Protein AF-A0A359CDE8-F1 (afdb_monomer)

Radius of gyration: 11.23 Å; Cα contacts (8 Å, |Δi|>4): 81; chains: 1; bounding box: 26×24×25 Å

Structure (mmCIF, N/CA/C/O backbone):
data_AF-A0A359CDE8-F1
#
_entry.id   AF-A0A359CDE8-F1
#
loop_
_atom_site.group_PDB
_atom_site.id
_atom_site.type_symbol
_atom_site.label_atom_id
_atom_site.label_alt_id
_atom_site.label_comp_id
_atom_site.label_asym_id
_atom_site.label_entity_id
_atom_site.label_seq_id
_atom_site.pdbx_PDB_ins_code
_atom_site.Cartn_x
_atom_site.Cartn_y
_atom_site.Cartn_z
_atom_site.occupancy
_atom_site.B_iso_or_equiv
_atom_site.auth_seq_id
_atom_site.auth_comp_id
_atom_site.auth_asym_id
_atom_site.auth_atom_id
_atom_site.pdbx_PDB_model_num
ATOM 1 N N . MET A 1 1 ? 7.413 6.372 -10.694 1.00 76.81 1 MET A N 1
ATOM 2 C CA . MET A 1 1 ? 7.504 6.627 -9.239 1.00 76.81 1 MET A CA 1
ATOM 3 C C . MET A 1 1 ? 6.262 7.405 -8.828 1.00 76.81 1 MET A C 1
ATOM 5 O O . MET A 1 1 ? 5.949 8.366 -9.519 1.00 76.81 1 MET A O 1
ATOM 9 N N . ILE A 1 2 ? 5.536 6.967 -7.792 1.00 90.50 2 ILE A N 1
ATOM 10 C CA . ILE A 1 2 ? 4.330 7.648 -7.280 1.00 90.50 2 ILE A CA 1
ATOM 11 C C . ILE A 1 2 ? 4.752 8.613 -6.165 1.00 90.50 2 ILE A C 1
ATOM 13 O O . ILE A 1 2 ? 5.533 8.231 -5.295 1.00 90.50 2 ILE A O 1
ATOM 17 N N . TYR A 1 3 ? 4.270 9.859 -6.201 1.00 92.50 3 TYR A N 1
ATOM 18 C CA . TYR A 1 3 ? 4.655 10.900 -5.244 1.00 92.50 3 TYR A CA 1
ATOM 19 C C . TYR A 1 3 ? 3.615 11.070 -4.131 1.00 92.50 3 TYR A C 1
ATOM 21 O O . TYR A 1 3 ? 2.438 10.795 -4.357 1.00 92.50 3 TYR A O 1
ATOM 29 N N . PRO A 1 4 ? 3.990 11.628 -2.961 1.00 91.44 4 PRO A N 1
ATOM 30 C CA . PRO A 1 4 ? 3.054 11.857 -1.855 1.00 91.44 4 PRO A CA 1
ATOM 31 C C . PRO A 1 4 ? 1.784 12.627 -2.244 1.00 91.44 4 PRO A C 1
ATOM 33 O O . PRO A 1 4 ? 0.701 12.304 -1.762 1.00 91.44 4 PRO A O 1
ATOM 36 N N . LYS A 1 5 ? 1.898 13.594 -3.166 1.00 95.06 5 LYS A N 1
ATOM 37 C CA . LYS A 1 5 ? 0.752 14.353 -3.693 1.00 95.06 5 LYS A CA 1
ATOM 38 C C . LYS A 1 5 ? -0.280 13.491 -4.432 1.00 95.06 5 LYS A C 1
ATOM 40 O O . LYS A 1 5 ? -1.439 13.877 -4.490 1.00 95.06 5 LYS A O 1
ATOM 45 N N . ASP A 1 6 ? 0.140 12.357 -4.991 1.00 96.19 6 ASP A N 1
ATOM 46 C CA . ASP A 1 6 ? -0.716 11.447 -5.756 1.00 96.19 6 ASP A CA 1
ATOM 47 C C . ASP A 1 6 ? -1.293 10.347 -4.848 1.00 96.19 6 ASP A C 1
ATOM 49 O O . ASP A 1 6 ? -2.411 9.892 -5.065 1.00 96.19 6 ASP A O 1
ATOM 53 N N . ILE A 1 7 ? -0.569 9.965 -3.787 1.00 96.06 7 ILE A N 1
ATOM 54 C CA . ILE A 1 7 ? -0.990 8.919 -2.840 1.00 96.06 7 ILE A CA 1
ATOM 55 C C . ILE A 1 7 ? -2.290 9.302 -2.129 1.00 96.06 7 ILE A C 1
ATOM 57 O O . ILE A 1 7 ? -3.211 8.494 -2.080 1.00 96.06 7 ILE A O 1
ATOM 61 N N . GLY A 1 8 ? -2.387 10.526 -1.599 1.00 96.19 8 GLY A N 1
ATOM 62 C CA . GLY A 1 8 ? -3.584 10.979 -0.877 1.00 96.19 8 GLY A CA 1
ATOM 63 C C . GLY A 1 8 ? -4.873 10.831 -1.703 1.00 96.19 8 GLY A C 1
ATOM 64 O O . GLY A 1 8 ? -5.797 10.155 -1.252 1.00 96.19 8 GLY A O 1
ATOM 65 N N . PRO A 1 9 ? -4.931 11.399 -2.924 1.00 97.81 9 PRO A N 1
ATOM 66 C CA . PRO A 1 9 ? -6.055 11.205 -3.837 1.00 97.81 9 PRO A CA 1
ATOM 67 C C . PRO A 1 9 ? -6.344 9.740 -4.181 1.00 97.81 9 PRO A C 1
ATOM 69 O O . PRO A 1 9 ? -7.510 9.367 -4.211 1.00 97.81 9 PRO A O 1
ATOM 72 N N . ILE A 1 10 ? -5.322 8.899 -4.398 1.00 97.19 10 ILE A N 1
ATOM 73 C CA . ILE A 1 10 ? -5.520 7.466 -4.685 1.00 97.19 10 ILE A CA 1
ATOM 74 C C . ILE A 1 10 ? -6.232 6.771 -3.521 1.00 97.19 10 ILE A C 1
ATOM 76 O O . ILE A 1 10 ? -7.223 6.085 -3.750 1.00 97.19 10 ILE A O 1
ATOM 80 N N . LEU A 1 11 ? -5.766 6.973 -2.283 1.00 97.00 11 LEU A N 1
ATOM 81 C CA . LEU A 1 11 ? -6.384 6.364 -1.100 1.00 97.00 11 LEU A CA 1
ATOM 82 C C . LEU A 1 11 ? -7.837 6.818 -0.923 1.00 97.00 11 LEU A C 1
ATOM 84 O O . LEU A 1 11 ? -8.700 6.007 -0.597 1.00 97.00 11 LEU A O 1
ATOM 88 N N . LEU A 1 12 ? -8.105 8.103 -1.176 1.00 97.81 12 LEU A N 1
ATOM 89 C CA . LEU A 1 12 ? -9.445 8.675 -1.081 1.00 97.81 12 LEU A CA 1
ATOM 90 C C . LEU A 1 12 ? -10.384 8.116 -2.158 1.00 97.81 12 LEU A C 1
ATOM 92 O O . LEU A 1 12 ? -11.507 7.728 -1.859 1.00 97.81 12 LEU A O 1
ATOM 96 N N . TRP A 1 13 ? -9.947 8.100 -3.417 1.00 98.12 13 TRP A N 1
ATOM 97 C CA . TRP A 1 13 ? -10.789 7.689 -4.542 1.00 98.12 13 TRP A CA 1
ATOM 98 C C . TRP A 1 13 ? -10.999 6.180 -4.618 1.00 98.12 13 TRP A C 1
ATOM 100 O O . TRP A 1 13 ? -12.037 5.748 -5.110 1.00 98.12 13 TRP A O 1
ATOM 110 N N . ALA A 1 14 ? -10.038 5.390 -4.140 1.00 97.38 14 ALA A N 1
ATOM 111 C CA . ALA A 1 14 ? -10.154 3.937 -4.066 1.00 97.38 14 ALA A CA 1
ATOM 112 C C . ALA A 1 14 ? -10.909 3.449 -2.816 1.00 97.38 14 ALA A C 1
ATOM 114 O O . ALA A 1 14 ? -11.022 2.240 -2.638 1.00 97.38 14 ALA A O 1
ATOM 115 N N . ASP A 1 15 ? -11.408 4.368 -1.977 1.00 97.75 15 ASP A N 1
ATOM 116 C CA . ASP A 1 15 ? -12.113 4.069 -0.724 1.00 97.75 15 ASP A CA 1
ATOM 117 C C . ASP A 1 15 ? -11.317 3.093 0.157 1.00 97.75 15 ASP A C 1
ATOM 119 O O . ASP A 1 15 ? -11.776 2.018 0.535 1.00 97.75 15 ASP A O 1
ATOM 123 N N . VAL A 1 16 ? -10.052 3.431 0.425 1.00 98.12 16 VAL A N 1
ATOM 124 C CA . VAL A 1 16 ? -9.171 2.582 1.231 1.00 98.12 16 VAL A CA 1
ATOM 125 C C . VAL A 1 16 ? -9.513 2.729 2.712 1.00 98.12 16 VAL A C 1
ATOM 127 O O . VAL A 1 16 ? -9.455 3.826 3.266 1.00 98.12 16 VAL A O 1
ATOM 130 N N . PHE A 1 17 ? -9.798 1.606 3.374 1.00 98.00 17 PHE A N 1
ATOM 131 C CA . PHE A 1 17 ? -10.143 1.557 4.797 1.00 98.00 17 PHE A CA 1
ATOM 132 C C . PHE A 1 17 ? -9.434 0.403 5.542 1.00 98.00 17 PHE A C 1
ATOM 134 O O . PHE A 1 17 ? -9.009 -0.575 4.916 1.00 98.00 17 PHE A O 1
ATOM 141 N N . PRO A 1 18 ? -9.317 0.469 6.886 1.00 98.50 18 PRO A N 1
ATOM 142 C CA . PRO A 1 18 ? -8.727 -0.603 7.687 1.00 98.50 18 PRO A CA 1
ATOM 143 C C . PRO A 1 18 ? -9.447 -1.949 7.524 1.00 98.50 18 PRO A C 1
ATOM 145 O O . PRO A 1 18 ? -10.665 -2.036 7.652 1.00 98.50 18 PRO A O 1
ATOM 148 N N . GLY A 1 19 ? -8.694 -3.020 7.289 1.00 98.31 19 GLY A N 1
ATOM 149 C CA . GLY A 1 19 ? -9.216 -4.360 7.021 1.00 98.31 19 GLY A CA 1
ATOM 150 C C . GLY A 1 19 ? -9.550 -4.628 5.551 1.00 98.31 19 GLY A C 1
ATOM 151 O O . GLY A 1 19 ? -9.940 -5.748 5.223 1.00 98.31 19 GLY A O 1
ATOM 152 N N . ALA A 1 20 ? -9.391 -3.647 4.656 1.00 98.50 20 ALA A N 1
ATOM 153 C CA . ALA A 1 20 ? -9.638 -3.853 3.235 1.00 98.50 20 ALA A CA 1
ATOM 154 C C . ALA A 1 20 ? -8.676 -4.891 2.625 1.00 98.50 20 ALA A C 1
ATOM 156 O O . ALA A 1 20 ? -7.516 -5.026 3.028 1.00 98.50 20 ALA A O 1
ATOM 157 N N . THR A 1 21 ? -9.171 -5.611 1.614 1.00 98.44 21 THR A N 1
ATOM 158 C CA . THR A 1 21 ?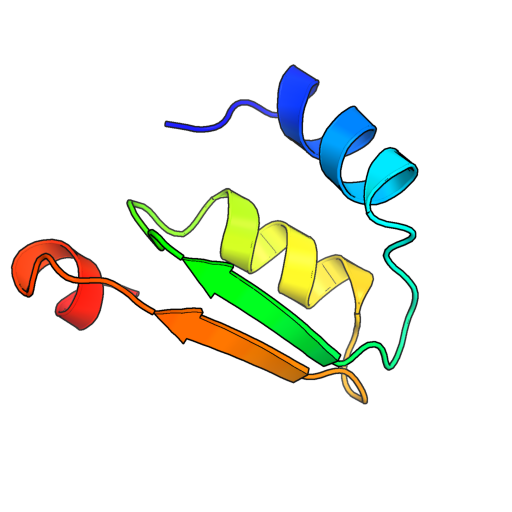 -8.337 -6.408 0.708 1.00 98.44 21 THR A CA 1
ATOM 159 C C . THR A 1 21 ? -8.157 -5.634 -0.590 1.00 98.44 21 THR A C 1
ATOM 161 O O . THR A 1 21 ? -9.137 -5.359 -1.278 1.00 98.44 21 THR A O 1
ATOM 164 N N . ILE A 1 22 ? -6.916 -5.286 -0.916 1.00 98.12 22 ILE A N 1
ATOM 165 C CA . ILE A 1 22 ? -6.566 -4.447 -2.065 1.00 98.12 22 ILE A CA 1
ATOM 166 C C . ILE A 1 22 ? -5.684 -5.240 -3.020 1.00 98.12 22 ILE A C 1
ATOM 168 O O . ILE A 1 22 ? -4.815 -5.997 -2.589 1.00 98.12 22 ILE A O 1
ATOM 172 N N . VAL A 1 23 ? -5.905 -5.047 -4.318 1.00 97.44 23 VAL A N 1
ATOM 173 C CA . VAL A 1 23 ? -5.014 -5.527 -5.374 1.00 97.44 23 VAL A CA 1
ATOM 174 C C . VAL A 1 23 ? -4.321 -4.324 -5.999 1.00 97.44 23 VAL A C 1
ATOM 176 O O . VAL A 1 23 ? -4.997 -3.385 -6.417 1.00 97.44 23 VAL A O 1
ATOM 179 N N . GLU A 1 24 ? -2.997 -4.365 -6.101 1.00 95.38 24 GLU A N 1
ATOM 180 C CA . GLU A 1 24 ? -2.235 -3.430 -6.931 1.00 95.38 24 GLU A CA 1
ATOM 181 C C . GLU A 1 24 ? -1.489 -4.178 -8.041 1.00 95.38 24 GLU A C 1
ATOM 183 O O . GLU A 1 24 ? -1.062 -5.323 -7.874 1.00 95.38 24 GLU A O 1
ATOM 188 N N . ALA A 1 25 ? -1.334 -3.518 -9.187 1.00 93.62 25 ALA A N 1
ATOM 189 C CA . ALA A 1 25 ? -0.570 -4.021 -10.319 1.00 93.62 25 ALA A CA 1
ATOM 190 C C . ALA A 1 25 ? 0.533 -3.014 -10.667 1.00 93.62 25 ALA A C 1
ATOM 192 O O . ALA A 1 25 ? 0.247 -1.865 -11.008 1.00 93.62 25 ALA A O 1
ATOM 193 N N . GLY A 1 26 ? 1.780 -3.465 -10.576 1.00 90.81 26 GLY A N 1
ATOM 194 C CA . GLY A 1 26 ? 2.990 -2.653 -10.622 1.00 90.81 26 GLY A CA 1
ATOM 195 C C . GLY A 1 26 ? 3.428 -2.227 -9.222 1.00 90.81 26 GLY A C 1
ATOM 196 O O . GLY A 1 26 ? 3.015 -1.171 -8.744 1.00 90.81 26 GLY A O 1
ATOM 197 N N . ILE A 1 27 ? 4.295 -3.023 -8.588 1.00 90.06 27 ILE A N 1
ATOM 198 C CA . ILE A 1 27 ? 4.868 -2.705 -7.268 1.00 90.06 27 ILE A CA 1
ATOM 199 C C . ILE A 1 27 ? 5.877 -1.555 -7.410 1.00 90.06 27 ILE A C 1
ATOM 201 O O . ILE A 1 27 ? 5.973 -0.662 -6.560 1.00 90.06 27 ILE A O 1
ATOM 205 N N . GLY A 1 28 ? 6.611 -1.538 -8.533 1.00 88.00 28 GLY A N 1
ATOM 206 C CA . GLY A 1 28 ? 7.711 -0.616 -8.778 1.00 88.00 28 GLY A CA 1
ATOM 207 C C . GLY A 1 28 ? 8.712 -0.611 -7.620 1.00 88.00 28 GLY A C 1
ATOM 208 O O . GLY A 1 28 ? 9.318 -1.621 -7.305 1.00 88.00 28 GLY A O 1
ATOM 209 N N . TRP A 1 29 ? 8.867 0.544 -6.970 1.00 88.12 29 TRP A N 1
ATOM 210 C CA . TRP A 1 29 ? 9.753 0.719 -5.807 1.00 88.12 29 TRP A CA 1
ATOM 211 C C . TRP A 1 29 ? 9.017 0.591 -4.459 1.00 88.12 29 TRP A C 1
ATOM 213 O O . TRP A 1 29 ? 9.520 1.050 -3.437 1.00 88.12 29 TRP A O 1
ATOM 223 N N . GLY A 1 30 ? 7.776 0.091 -4.453 1.00 91.38 30 GLY A N 1
ATOM 224 C CA . GLY A 1 30 ? 6.989 -0.161 -3.239 1.00 91.38 30 GLY A CA 1
ATOM 225 C C . GLY A 1 30 ? 6.379 1.071 -2.555 1.00 91.38 30 GLY A C 1
ATOM 226 O O . GLY A 1 30 ? 5.716 0.938 -1.531 1.00 91.38 30 GLY A O 1
ATOM 227 N N . ALA A 1 31 ? 6.554 2.284 -3.095 1.00 93.56 31 ALA A N 1
ATOM 228 C CA . ALA A 1 31 ? 6.102 3.513 -2.425 1.00 93.56 31 ALA A CA 1
ATOM 229 C C . ALA A 1 31 ? 4.582 3.551 -2.165 1.00 93.56 31 ALA A C 1
ATOM 231 O O . ALA A 1 31 ? 4.154 4.003 -1.103 1.00 93.56 31 ALA A O 1
ATOM 232 N N . LEU A 1 32 ? 3.772 3.078 -3.120 1.00 95.12 32 LEU A N 1
ATOM 233 C CA . LEU A 1 32 ? 2.323 2.964 -2.939 1.00 95.12 32 LEU A CA 1
ATOM 234 C C . LEU A 1 32 ? 1.970 1.769 -2.045 1.00 95.12 32 LEU A C 1
ATOM 236 O O . LEU A 1 32 ? 1.184 1.946 -1.117 1.00 95.12 32 LEU A O 1
ATOM 240 N N . ALA A 1 33 ? 2.611 0.615 -2.258 1.00 95.25 33 ALA A N 1
ATOM 241 C CA . ALA A 1 33 ? 2.413 -0.598 -1.464 1.00 95.25 33 ALA A CA 1
ATOM 242 C C . ALA A 1 33 ? 2.545 -0.338 0.044 1.00 95.25 33 ALA A C 1
ATOM 244 O O . ALA A 1 33 ? 1.663 -0.696 0.822 1.00 95.25 33 ALA A O 1
ATOM 245 N N . ILE A 1 34 ? 3.601 0.373 0.460 1.00 95.38 34 ILE A N 1
ATOM 246 C CA . ILE A 1 34 ? 3.830 0.743 1.865 1.00 95.38 34 ILE A CA 1
ATOM 247 C C . ILE A 1 34 ? 2.657 1.564 2.410 1.00 95.38 34 ILE A C 1
ATOM 249 O O . ILE A 1 34 ? 2.169 1.301 3.507 1.00 95.38 34 ILE A O 1
ATOM 253 N N . LYS A 1 35 ? 2.169 2.547 1.646 1.00 96.75 35 LYS A N 1
ATOM 254 C CA . LYS A 1 35 ? 1.062 3.405 2.090 1.00 96.75 35 LYS A CA 1
ATOM 255 C C . LYS A 1 35 ? -0.282 2.690 2.102 1.00 96.75 35 LYS A C 1
ATOM 257 O O . LYS A 1 35 ? -1.093 2.973 2.979 1.00 96.75 35 LYS A O 1
ATOM 262 N N . LEU A 1 36 ? -0.497 1.731 1.206 1.00 97.38 36 LEU A N 1
ATOM 263 C CA . LEU A 1 36 ? -1.662 0.853 1.262 1.00 97.38 36 LEU A CA 1
ATOM 264 C C . LEU A 1 36 ? -1.611 -0.055 2.495 1.00 97.38 36 LEU A C 1
ATOM 266 O O . LEU A 1 36 ? -2.602 -0.129 3.211 1.00 97.38 36 LEU A O 1
ATOM 270 N N . LEU A 1 37 ? -0.464 -0.674 2.795 1.00 97.31 37 LEU A N 1
ATOM 271 C CA . LEU A 1 37 ? -0.277 -1.503 3.993 1.00 97.31 37 LEU A CA 1
ATOM 272 C C . LEU A 1 37 ? -0.503 -0.713 5.291 1.00 97.31 37 LEU A C 1
ATOM 274 O O . LEU A 1 37 ? -1.189 -1.196 6.191 1.00 97.31 37 LEU A O 1
ATOM 278 N N . GLU A 1 38 ? 0.022 0.514 5.377 1.00 97.44 38 GLU A N 1
ATOM 279 C CA . GLU A 1 38 ? -0.241 1.417 6.506 1.00 97.44 38 GLU A CA 1
ATOM 280 C C . GLU A 1 38 ? -1.744 1.716 6.658 1.00 97.44 38 GLU A C 1
ATOM 282 O O . GLU A 1 38 ? -2.265 1.686 7.772 1.00 97.44 38 GLU A O 1
ATOM 287 N N . ALA A 1 39 ? -2.447 1.982 5.552 1.00 97.94 39 ALA A N 1
ATOM 288 C CA . ALA A 1 39 ? -3.856 2.376 5.568 1.00 97.94 39 ALA A CA 1
ATOM 289 C C . ALA A 1 39 ? -4.815 1.213 5.886 1.00 97.94 39 ALA A C 1
ATOM 291 O O . ALA A 1 39 ? -5.774 1.394 6.639 1.00 97.94 39 ALA A O 1
ATOM 292 N N . ILE A 1 40 ? -4.563 0.018 5.341 1.00 98.44 40 ILE A N 1
ATOM 293 C CA . ILE A 1 40 ? -5.408 -1.163 5.584 1.00 98.44 40 ILE A CA 1
ATOM 294 C C . ILE A 1 40 ? -5.129 -1.810 6.945 1.00 98.44 40 ILE A C 1
ATOM 296 O O . ILE A 1 40 ? -5.981 -2.527 7.470 1.00 98.44 40 ILE A O 1
ATOM 300 N N . GLY A 1 41 ? -3.966 -1.557 7.546 1.00 98.19 41 GLY A N 1
ATOM 301 C CA . GLY A 1 41 ? -3.631 -2.043 8.879 1.00 98.19 41 GLY A CA 1
ATOM 302 C C . GLY A 1 41 ? -3.504 -3.574 8.991 1.00 98.19 41 GLY A C 1
ATOM 303 O O . GLY A 1 41 ? -3.509 -4.294 7.993 1.00 98.19 41 GLY A O 1
ATOM 304 N N . PRO A 1 42 ? -3.385 -4.106 10.221 1.00 97.81 42 PRO A N 1
ATOM 305 C CA . PRO A 1 42 ? -2.955 -5.488 10.470 1.00 97.81 42 PRO A CA 1
ATOM 306 C C . PRO A 1 42 ? -3.982 -6.563 10.091 1.00 97.81 42 PRO A C 1
ATOM 308 O O . PRO A 1 42 ? -3.614 -7.722 9.924 1.00 97.81 42 PRO A O 1
ATOM 311 N N . SER A 1 43 ? -5.264 -6.208 9.995 1.00 97.94 43 SER A N 1
ATOM 312 C CA . SER A 1 43 ? -6.326 -7.109 9.528 1.00 97.94 43 SER A CA 1
ATOM 313 C C . SER A 1 43 ? -6.560 -7.023 8.019 1.00 97.94 43 SER A C 1
ATOM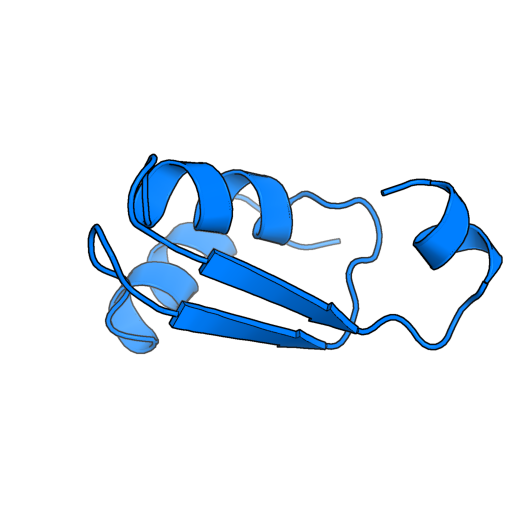 315 O O . SER A 1 43 ? -7.354 -7.798 7.488 1.00 97.94 43 SER A O 1
ATOM 317 N N . GLY A 1 44 ? -5.920 -6.068 7.340 1.00 98.19 44 GLY A N 1
ATOM 318 C CA . GLY A 1 44 ? -6.023 -5.887 5.901 1.00 98.19 44 GLY A CA 1
ATOM 319 C C . GLY A 1 44 ? -5.098 -6.818 5.127 1.00 98.19 44 GLY A C 1
ATOM 320 O O . GLY A 1 44 ? -4.215 -7.477 5.677 1.00 98.19 44 GLY A O 1
ATOM 321 N N . ARG A 1 45 ? -5.302 -6.864 3.813 1.00 98.38 45 ARG A N 1
ATOM 322 C CA . ARG A 1 45 ? -4.475 -7.658 2.904 1.00 98.38 45 ARG A CA 1
ATOM 323 C C . ARG A 1 45 ? -4.174 -6.871 1.639 1.00 98.38 45 ARG A C 1
ATO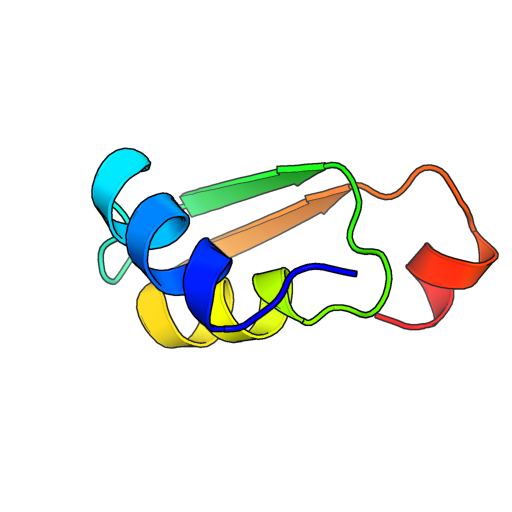M 325 O O . ARG A 1 45 ? -5.090 -6.443 0.948 1.00 98.38 45 ARG A O 1
ATOM 332 N N . LEU A 1 46 ? -2.897 -6.748 1.299 1.00 97.56 46 LEU A N 1
ATOM 333 C CA . LEU A 1 46 ? -2.461 -6.249 -0.001 1.00 97.56 46 LEU A CA 1
ATOM 334 C C . LEU A 1 46 ? -2.006 -7.429 -0.864 1.00 97.56 46 LEU A C 1
ATOM 336 O O . LEU A 1 46 ? -1.265 -8.296 -0.401 1.00 97.56 46 LEU A O 1
ATOM 340 N N . VAL A 1 47 ? -2.469 -7.472 -2.109 1.00 96.81 47 VAL A N 1
ATOM 341 C CA . VAL A 1 47 ? -2.000 -8.399 -3.139 1.00 96.81 47 VAL A CA 1
ATOM 342 C C . VAL A 1 47 ? -1.350 -7.571 -4.238 1.00 96.81 47 VAL A C 1
ATOM 344 O O . VAL A 1 47 ? -2.045 -6.930 -5.023 1.00 96.81 47 VAL A O 1
ATOM 347 N N . SER A 1 48 ? -0.023 -7.587 -4.288 1.00 93.62 48 SER A N 1
ATOM 348 C CA . SER A 1 48 ? 0.744 -6.905 -5.330 1.00 93.62 48 SER A CA 1
ATOM 349 C C . SER A 1 48 ? 1.093 -7.872 -6.457 1.00 93.62 48 SER A C 1
ATOM 351 O O . SER A 1 48 ? 1.491 -9.011 -6.214 1.00 93.62 48 SER A O 1
ATOM 353 N N . TYR A 1 49 ? 0.948 -7.413 -7.696 1.00 92.81 49 TYR A N 1
ATOM 354 C CA . TYR A 1 49 ? 1.367 -8.134 -8.893 1.00 92.81 49 TYR A CA 1
ATOM 355 C C . TYR A 1 49 ? 2.365 -7.293 -9.684 1.00 92.81 49 TYR A C 1
ATOM 357 O O . TYR A 1 49 ? 2.057 -6.166 -10.062 1.00 92.81 49 TYR A O 1
ATOM 365 N N . GLU A 1 50 ? 3.546 -7.835 -9.963 1.00 92.94 50 GLU A N 1
ATOM 366 C CA . GLU A 1 50 ? 4.592 -7.170 -10.739 1.00 92.94 50 GLU A CA 1
ATOM 367 C C . GLU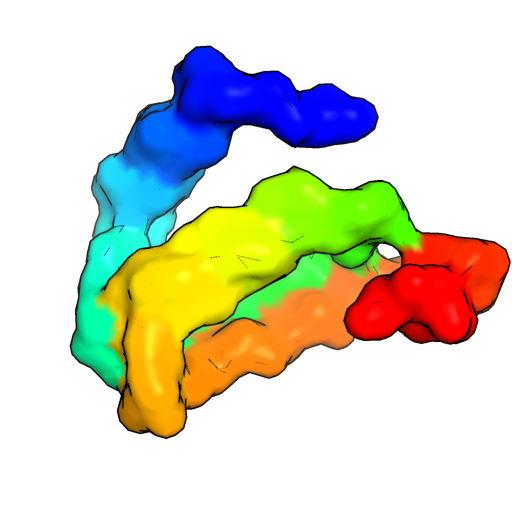 A 1 50 ? 5.062 -8.095 -11.862 1.00 92.94 50 GLU A C 1
ATOM 369 O O . GLU A 1 50 ? 5.308 -9.279 -11.646 1.00 92.94 50 GLU A O 1
ATOM 374 N N . VAL A 1 51 ? 5.151 -7.553 -13.077 1.00 92.06 51 VAL A N 1
ATOM 375 C CA . VAL A 1 51 ? 5.545 -8.313 -14.276 1.00 92.06 51 VAL A CA 1
ATOM 376 C C . VAL A 1 51 ? 7.055 -8.312 -14.476 1.00 92.06 51 VAL A C 1
ATOM 378 O O . VAL A 1 51 ? 7.597 -9.168 -15.170 1.00 92.06 51 VAL A O 1
ATOM 381 N N . ARG A 1 52 ? 7.732 -7.317 -13.904 1.00 89.38 52 ARG A N 1
ATOM 382 C CA . ARG A 1 52 ? 9.176 -7.154 -13.957 1.00 89.38 52 ARG A CA 1
ATOM 383 C C . ARG A 1 52 ? 9.830 -7.864 -12.779 1.00 89.38 52 ARG A C 1
ATOM 385 O O . ARG A 1 52 ? 9.738 -7.390 -11.651 1.00 89.38 52 ARG A O 1
ATOM 392 N N . GLU A 1 53 ? 10.515 -8.971 -13.057 1.00 85.00 53 GLU A N 1
ATOM 393 C CA . GLU A 1 53 ? 11.192 -9.778 -12.030 1.00 85.00 53 GLU A CA 1
ATOM 394 C C . GLU A 1 53 ? 12.145 -8.949 -11.161 1.00 85.00 53 GLU A C 1
ATOM 396 O O . GLU A 1 53 ? 12.141 -9.105 -9.945 1.00 85.00 53 GLU A O 1
ATOM 401 N N . ASP A 1 54 ? 12.870 -7.989 -11.746 1.00 85.75 54 ASP A N 1
ATOM 402 C CA . ASP A 1 54 ? 13.801 -7.134 -11.002 1.00 85.75 54 ASP A CA 1
ATOM 403 C C . ASP A 1 54 ? 1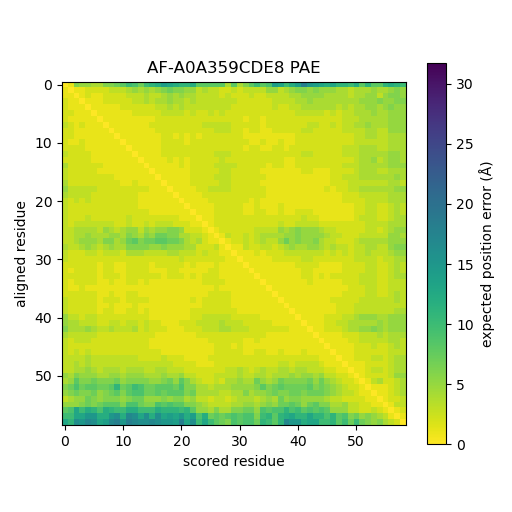3.118 -6.279 -9.924 1.00 85.75 54 ASP A C 1
ATOM 405 O O . ASP A 1 54 ? 13.714 -5.996 -8.887 1.00 85.75 54 ASP A O 1
ATOM 409 N N 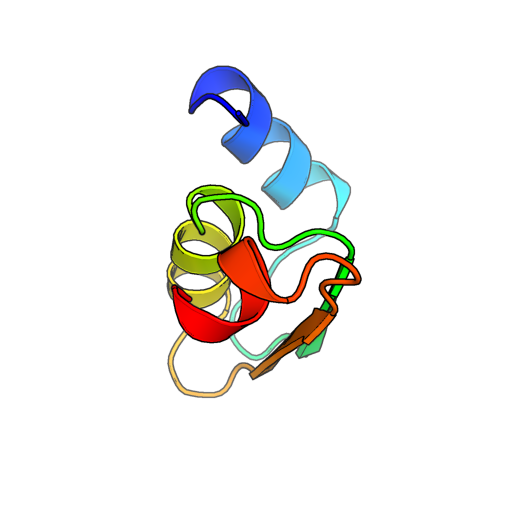. PHE A 1 55 ? 11.859 -5.895 -10.141 1.00 82.75 55 PHE A N 1
ATOM 410 C CA . PHE A 1 55 ? 11.065 -5.204 -9.128 1.00 82.75 55 PHE A CA 1
ATOM 411 C C . PHE A 1 55 ? 10.350 -6.170 -8.187 1.00 82.75 55 PHE A C 1
ATOM 413 O O . PHE A 1 55 ? 10.266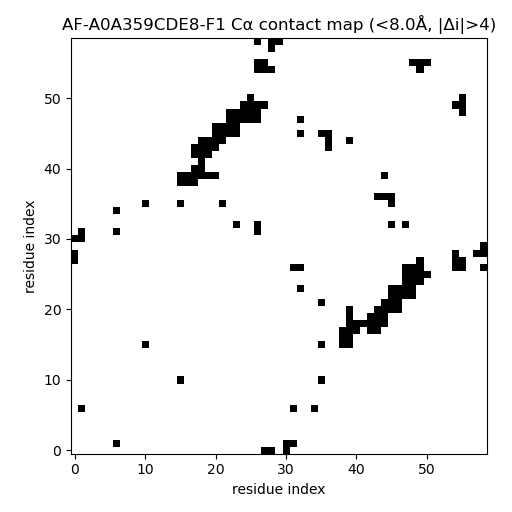 -5.889 -6.992 1.00 82.75 55 PHE A O 1
ATOM 420 N N . ALA A 1 56 ? 9.889 -7.312 -8.696 1.00 81.12 56 ALA A N 1
ATOM 421 C CA . ALA A 1 56 ? 9.219 -8.333 -7.898 1.00 81.12 56 ALA A CA 1
ATOM 422 C C . ALA A 1 56 ? 10.135 -8.946 -6.824 1.00 81.12 56 ALA A C 1
ATOM 424 O O . ALA A 1 56 ? 9.663 -9.247 -5.736 1.00 81.12 56 ALA A O 1
ATOM 425 N N . GLU A 1 57 ? 11.433 -9.101 -7.098 1.00 80.06 57 GLU A N 1
ATOM 426 C CA . GLU A 1 57 ? 12.412 -9.603 -6.119 1.00 80.06 57 GLU A CA 1
ATOM 427 C C . GLU A 1 57 ? 12.782 -8.571 -5.043 1.00 80.06 57 GLU A C 1
ATOM 429 O O . GLU A 1 57 ? 13.326 -8.926 -3.997 1.00 80.06 57 GLU A O 1
ATOM 434 N N . SER A 1 58 ? 12.529 -7.287 -5.308 1.00 72.12 58 SER A N 1
ATOM 435 C CA . SER A 1 58 ? 12.974 -6.176 -4.460 1.00 72.12 58 SER A CA 1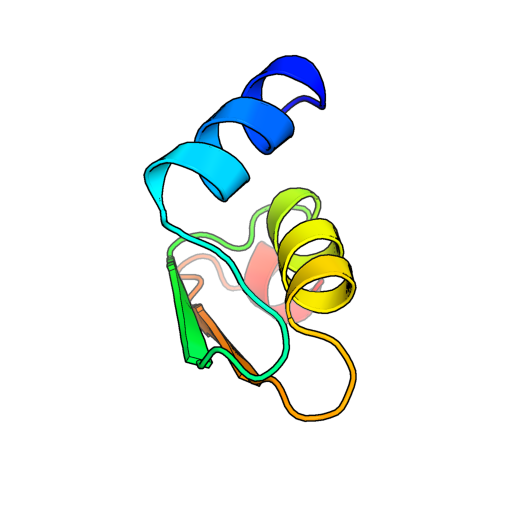
ATOM 436 C C . SER A 1 58 ? 11.935 -5.687 -3.443 1.00 72.12 58 SER A C 1
ATOM 438 O O . SER A 1 58 ? 12.299 -4.943 -2.529 1.00 72.12 58 SER A O 1
ATOM 440 N N . GLY A 1 59 ? 10.663 -6.060 -3.624 1.00 59.62 59 GLY A N 1
ATOM 441 C CA . GLY A 1 59 ? 9.529 -5.678 -2.770 1.00 59.62 59 GLY A CA 1
ATOM 442 C C . GLY A 1 59 ? 9.092 -6.793 -1.833 1.00 59.62 59 GLY A C 1
ATOM 443 O O . GLY A 1 59 ? 8.584 -6.444 -0.745 1.00 59.62 59 GLY A O 1
#

Nearest PDB structures (foldseek):
  1i9g-assembly1_A  TM=9.614E-01  e=1.309E-05  Mycobacterium tuberculosis
  3mb5-assembly1_A  TM=9.526E-01  e=7.134E-05  Pyrococcus abyssi
  2b25-assembly1_A  TM=9.629E-01  e=7.660E-04  Homo sapiens
  1dl5-assembly1_A  TM=9.471E-01  e=2.126E-02  Thermotoga maritima
  3dh0-assembly1_A  TM=8.815E-01  e=9.451E-02  Aquifex aeolicus

Sequence (59 aa):
MIYPKDIGPILLWADVFPGATIVEAGIGWGALAIKLLEAIGPSGRLVSYEVREDFAESG

Secondary structure (DSSP, 8-state):
---HHHHHHHHHHTT--TT-EEEEE--TTSHHHHHHHHHH-TT-EEEEE-S-HHHHTT-

pLDDT: mean 93.17, std 7.29, range [59.62, 98.5]

Foldseek 3Di:
DDDPVRLVVVCVVVVQAALEEEEDEACDQVPNVVVSPVHNDDNYHYHYHYPDPVRVVND

Solvent-accessible surface area (backbone atoms only — not comparable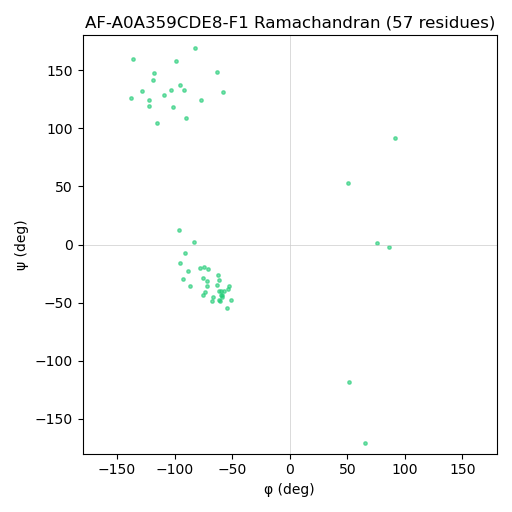 to full-atom values): 3632 Å² total; per-residue (Å²): 137,82,50,75,85,54,49,58,57,50,44,60,74,68,68,66,43,69,48,40,76,46,79,50,77,63,50,65,88,32,66,62,57,53,53,50,52,64,52,15,39,92,74,26,43,80,46,76,43,54,91,49,64,80,37,54,78,71,106

Mean predicted aligned error: 3.0 Å